Protein AF-A0A356I995-F1 (afdb_monomer_lite)

pLDDT: mean 85.64, std 13.33, range [47.09, 96.81]

Radius of gyration: 36.33 Å; chains: 1; bounding box: 84×17×92 Å

Sequence (90 aa):
MKTFDRVEKAFYTSIILSGIILAIGIVFLQTRLLQVQSEMAKVNQEISQKQVEINDAKQAANELLRSARLMEIAEKAGLSFNNDNIGVAE

Secondary structure (DSSP, 8-state):
--SHHHHHHHHHHHHHHHHHHHHHHHHHHHHHHHHHHHHHHHHHHHHHHHHHHHHHHHHHHHHHHHHHHHHHHHHHTT----GGG-----

Structure (mmCIF, N/CA/C/O backbone):
data_AF-A0A356I995-F1
#
_entry.id   AF-A0A356I995-F1
#
loop_
_atom_site.group_PDB
_atom_site.id
_atom_site.type_symbol
_atom_site.label_atom_id
_atom_site.label_alt_id
_atom_site.label_comp_id
_atom_site.label_asym_id
_atom_site.label_entity_id
_atom_site.label_seq_id
_atom_site.pdbx_PDB_ins_code
_atom_site.Cartn_x
_atom_site.Cartn_y
_atom_site.Cartn_z
_atom_site.occupancy
_atom_site.B_iso_or_equiv
_atom_site.auth_seq_id
_atom_site.auth_comp_id
_atom_site.auth_asym_id
_atom_site.auth_atom_id
_atom_site.pdbx_PDB_model_num
ATOM 1 N N . MET A 1 1 ? 38.693 6.387 -45.522 1.00 50.12 1 MET A N 1
ATOM 2 C CA . MET A 1 1 ? 37.375 6.668 -44.902 1.00 50.12 1 MET A CA 1
ATOM 3 C C . MET A 1 1 ? 36.486 5.416 -44.913 1.00 50.12 1 MET A C 1
ATOM 5 O O . MET A 1 1 ? 35.643 5.291 -45.783 1.00 50.12 1 MET A O 1
ATOM 9 N N . LYS A 1 2 ? 36.691 4.451 -44.001 1.00 57.28 2 LYS A N 1
ATOM 10 C CA . LYS A 1 2 ? 35.793 3.275 -43.821 1.00 57.28 2 LYS A CA 1
ATOM 11 C C . LYS A 1 2 ? 35.563 2.885 -42.348 1.00 57.28 2 LYS A C 1
ATOM 13 O O . LYS A 1 2 ? 34.760 2.009 -42.061 1.00 57.28 2 LYS A O 1
ATOM 18 N N . THR A 1 3 ? 36.266 3.521 -41.412 1.00 56.19 3 THR A N 1
ATOM 19 C CA . THR A 1 3 ? 36.170 3.263 -39.966 1.00 56.19 3 THR A CA 1
ATOM 20 C C . THR A 1 3 ? 35.035 4.040 -39.304 1.00 56.19 3 THR A C 1
ATOM 22 O O . THR A 1 3 ? 34.388 3.499 -38.414 1.00 56.19 3 THR A O 1
ATOM 25 N N . PHE A 1 4 ? 34.747 5.256 -39.780 1.00 60.56 4 PHE A N 1
ATOM 26 C CA . PHE A 1 4 ? 33.662 6.091 -39.256 1.00 60.56 4 PHE A CA 1
ATOM 27 C C . PHE A 1 4 ? 32.280 5.407 -39.365 1.00 60.56 4 PHE A C 1
ATOM 29 O O . PHE A 1 4 ? 31.582 5.354 -38.362 1.00 60.56 4 PHE A O 1
ATOM 36 N N . ASP A 1 5 ? 31.952 4.738 -40.483 1.00 71.81 5 ASP A N 1
ATOM 37 C CA . ASP A 1 5 ? 30.661 4.027 -40.679 1.00 71.81 5 ASP A CA 1
ATOM 38 C C . ASP A 1 5 ? 30.427 2.867 -39.683 1.00 71.81 5 ASP A C 1
ATOM 40 O O . ASP A 1 5 ? 29.305 2.602 -39.252 1.00 71.81 5 ASP A O 1
ATOM 44 N N . ARG A 1 6 ? 31.488 2.166 -39.258 1.00 73.69 6 ARG A N 1
ATOM 45 C CA . ARG A 1 6 ? 31.363 1.071 -38.276 1.00 73.69 6 ARG A CA 1
ATOM 46 C C . ARG A 1 6 ? 31.099 1.582 -36.861 1.00 73.69 6 ARG A C 1
ATOM 48 O O . ARG A 1 6 ? 30.324 0.968 -36.133 1.00 73.69 6 ARG A O 1
ATOM 55 N N . VAL A 1 7 ? 31.741 2.686 -36.480 1.00 81.25 7 VAL A N 1
ATOM 56 C CA . VAL A 1 7 ? 31.553 3.315 -35.164 1.00 81.25 7 VAL A CA 1
ATOM 57 C C . VAL A 1 7 ? 30.162 3.941 -35.070 1.00 81.25 7 VAL A C 1
ATOM 59 O O . VAL A 1 7 ? 29.486 3.774 -34.059 1.00 81.25 7 VAL A O 1
ATOM 62 N N . GLU A 1 8 ? 29.698 4.578 -36.144 1.00 78.88 8 GLU A N 1
ATOM 63 C CA . GLU A 1 8 ? 28.370 5.192 -36.217 1.00 78.88 8 GLU A CA 1
ATOM 64 C C . GLU A 1 8 ? 27.254 4.149 -36.051 1.00 78.88 8 GLU A C 1
ATOM 66 O O . GLU A 1 8 ? 26.375 4.292 -35.202 1.00 78.88 8 GLU A O 1
ATOM 71 N N . LYS A 1 9 ? 27.345 3.017 -36.762 1.00 82.62 9 LYS A N 1
ATOM 72 C CA . LYS A 1 9 ? 26.404 1.895 -36.599 1.00 82.62 9 LYS A CA 1
ATOM 73 C C . LYS A 1 9 ? 26.416 1.305 -35.190 1.00 82.62 9 LYS A C 1
ATOM 75 O O . LYS A 1 9 ? 25.354 0.984 -34.656 1.00 82.62 9 LYS A O 1
ATOM 80 N N . ALA A 1 10 ? 27.589 1.175 -34.571 1.00 85.06 10 ALA A N 1
ATOM 81 C CA . ALA A 1 10 ? 27.702 0.689 -33.198 1.00 85.06 10 ALA A CA 1
ATOM 82 C C . ALA A 1 10 ? 27.055 1.657 -32.191 1.00 85.06 10 ALA A C 1
ATOM 84 O O . ALA A 1 10 ? 26.393 1.212 -31.255 1.00 85.06 10 ALA A O 1
ATOM 85 N N . PHE A 1 11 ? 27.185 2.967 -32.415 1.00 86.12 11 PHE A N 1
ATOM 86 C CA . PHE A 1 11 ? 26.573 4.000 -31.581 1.00 86.12 11 PHE A CA 1
ATOM 87 C C . PHE A 1 11 ? 25.041 4.002 -31.680 1.00 86.12 11 PHE A C 1
ATOM 89 O O . PHE A 1 11 ? 24.351 4.007 -30.665 1.00 86.12 11 PHE A O 1
ATOM 96 N N . TYR A 1 12 ? 24.479 3.902 -32.885 1.00 88.06 12 TYR A N 1
ATOM 97 C CA . TYR A 1 12 ? 23.024 3.782 -33.030 1.00 88.06 12 TYR A CA 1
ATOM 98 C C . TYR A 1 12 ? 22.485 2.488 -32.416 1.00 88.06 12 TYR A C 1
ATOM 100 O O . TYR A 1 12 ? 21.436 2.488 -31.771 1.00 88.06 12 TYR A O 1
ATOM 108 N N . THR A 1 13 ? 23.233 1.391 -32.549 1.00 88.94 13 THR A N 1
ATOM 109 C CA . THR A 1 13 ? 22.859 0.110 -31.941 1.00 88.94 13 THR A CA 1
ATOM 110 C C . THR A 1 13 ? 22.870 0.193 -30.412 1.00 88.94 13 THR A C 1
ATOM 112 O O . THR A 1 13 ? 21.967 -0.344 -29.773 1.00 88.94 13 THR A O 1
ATOM 115 N N . SER A 1 14 ? 23.835 0.894 -29.804 1.00 91.19 14 SER A N 1
ATOM 116 C CA . SER A 1 14 ? 23.897 1.042 -28.344 1.00 91.19 14 SER A CA 1
ATOM 117 C C . SER A 1 14 ? 22.776 1.921 -27.786 1.00 91.19 14 SER A C 1
ATOM 119 O O . SER A 1 14 ? 22.279 1.638 -26.698 1.00 91.19 14 SER A O 1
ATOM 121 N N . ILE A 1 15 ? 22.323 2.932 -28.534 1.00 92.38 15 ILE A N 1
ATOM 122 C CA . ILE A 1 15 ? 21.153 3.748 -28.171 1.00 92.38 15 ILE A CA 1
ATOM 123 C C . ILE A 1 15 ? 19.876 2.904 -28.183 1.00 92.38 15 ILE A C 1
ATOM 125 O O . ILE A 1 15 ? 19.081 2.967 -27.248 1.00 92.38 15 ILE A O 1
ATOM 129 N N . ILE A 1 16 ? 19.678 2.085 -29.217 1.00 93.50 16 ILE A N 1
ATOM 130 C CA . ILE A 1 16 ? 18.503 1.206 -29.295 1.00 93.50 16 ILE A CA 1
ATOM 131 C C . ILE A 1 16 ? 18.543 0.176 -28.158 1.00 93.50 16 ILE A C 1
ATOM 133 O O . ILE A 1 16 ? 17.545 -0.030 -27.469 1.00 93.50 16 ILE A O 1
ATOM 137 N N . LEU A 1 17 ? 19.709 -0.429 -27.914 1.00 94.88 17 LEU A N 1
ATOM 138 C CA . LEU A 1 17 ? 19.895 -1.407 -26.844 1.00 94.88 17 LEU A CA 1
ATOM 139 C C . LEU A 1 17 ? 19.641 -0.794 -25.458 1.00 94.88 17 LEU A C 1
ATOM 141 O O . LEU A 1 17 ? 18.952 -1.397 -24.636 1.00 94.88 17 LEU A O 1
ATOM 145 N N . SER A 1 18 ? 20.162 0.408 -25.198 1.00 95.31 18 SER A N 1
ATOM 146 C CA . SER A 1 18 ? 19.948 1.098 -23.924 1.00 95.31 18 SER A CA 1
ATOM 147 C C . SER A 1 18 ? 18.481 1.480 -23.731 1.00 95.31 18 SER A C 1
ATOM 149 O O . SER A 1 18 ? 17.950 1.295 -22.637 1.00 95.31 18 SER A O 1
ATOM 151 N N . GLY A 1 19 ? 17.791 1.901 -24.796 1.00 95.56 19 GLY A N 1
ATOM 152 C CA . GLY A 1 19 ? 16.351 2.151 -24.781 1.00 95.56 19 GLY A CA 1
ATOM 153 C C . GLY A 1 19 ? 15.534 0.914 -24.399 1.00 95.56 19 GLY A C 1
ATOM 154 O O . GLY A 1 19 ? 14.626 1.011 -23.574 1.00 95.56 19 GLY A O 1
ATOM 155 N N . ILE A 1 20 ? 15.891 -0.264 -24.923 1.00 96.38 20 ILE A N 1
ATOM 156 C CA . ILE A 1 20 ? 15.227 -1.532 -24.573 1.00 96.38 20 ILE A CA 1
ATOM 157 C C . ILE A 1 20 ? 15.451 -1.880 -23.095 1.00 96.38 20 ILE A C 1
ATOM 159 O O . ILE A 1 20 ? 14.499 -2.219 -22.391 1.00 96.38 20 ILE A O 1
ATOM 163 N N . ILE A 1 21 ? 16.687 -1.760 -22.603 1.00 96.38 21 ILE A N 1
ATOM 164 C CA . ILE A 1 21 ? 17.015 -2.027 -21.193 1.00 96.38 21 ILE A CA 1
ATOM 165 C C . ILE A 1 21 ? 16.230 -1.086 -20.269 1.00 96.38 21 ILE A C 1
ATOM 167 O O . ILE A 1 21 ? 15.659 -1.529 -19.270 1.00 96.38 21 ILE A O 1
ATOM 171 N N . LEU A 1 22 ? 16.150 0.200 -20.621 1.00 96.62 22 LEU A N 1
ATOM 172 C CA . LEU A 1 22 ? 15.376 1.183 -19.866 1.00 96.62 22 LEU A CA 1
ATOM 173 C C . LEU A 1 22 ? 13.880 0.865 -19.876 1.00 96.62 22 LEU A C 1
ATOM 175 O O . LEU A 1 22 ? 13.251 0.925 -18.821 1.00 96.62 22 LEU A O 1
ATOM 179 N N . ALA A 1 23 ? 13.313 0.481 -21.021 1.00 96.56 23 ALA A N 1
ATOM 180 C CA . ALA A 1 23 ? 11.904 0.111 -21.117 1.00 96.56 23 ALA A CA 1
ATOM 181 C C . ALA A 1 23 ? 11.557 -1.053 -20.173 1.00 96.56 23 ALA A C 1
ATOM 183 O O . ALA A 1 23 ? 10.578 -0.976 -19.430 1.00 96.56 23 ALA A O 1
ATOM 184 N N . ILE A 1 24 ? 12.400 -2.090 -20.129 1.00 96.38 24 ILE A N 1
ATOM 185 C CA . ILE A 1 24 ? 12.231 -3.224 -19.207 1.00 96.38 24 ILE A CA 1
ATOM 186 C C . ILE A 1 24 ? 12.313 -2.753 -17.747 1.00 96.38 24 ILE A C 1
ATOM 188 O O . ILE A 1 24 ? 11.477 -3.132 -16.922 1.00 96.38 24 ILE A O 1
ATOM 192 N N . GLY A 1 25 ? 13.283 -1.891 -17.428 1.00 96.38 25 GLY A N 1
ATOM 193 C CA . GLY A 1 25 ? 13.435 -1.320 -16.089 1.00 96.38 25 GLY A CA 1
ATOM 194 C C . GLY A 1 25 ? 12.208 -0.522 -15.639 1.00 96.38 25 GLY A C 1
ATOM 195 O O . GLY A 1 25 ? 11.744 -0.683 -14.509 1.00 96.38 25 GLY A O 1
ATOM 196 N N . ILE A 1 26 ? 11.633 0.288 -16.529 1.00 96.44 26 ILE A N 1
ATOM 197 C CA . ILE A 1 26 ? 10.431 1.081 -16.243 1.00 96.44 26 ILE A CA 1
ATOM 198 C C . ILE A 1 26 ? 9.235 0.170 -15.962 1.00 96.44 26 ILE A C 1
ATOM 200 O O . ILE A 1 26 ? 8.546 0.378 -14.965 1.00 96.44 26 ILE A O 1
ATOM 204 N N . VAL A 1 27 ? 9.004 -0.862 -16.778 1.00 96.81 27 VAL A N 1
ATOM 205 C CA . VAL A 1 27 ? 7.899 -1.815 -16.562 1.00 96.81 27 VAL A CA 1
ATOM 206 C C . VAL A 1 27 ? 8.037 -2.522 -15.210 1.00 96.81 27 VAL A C 1
ATOM 208 O O . VAL A 1 27 ? 7.056 -2.680 -14.478 1.00 96.81 27 VAL A O 1
ATOM 211 N N . PHE A 1 28 ? 9.258 -2.893 -14.823 1.00 95.88 28 PHE A N 1
ATOM 212 C CA . PHE A 1 28 ? 9.520 -3.497 -13.519 1.00 95.88 28 PHE A CA 1
ATOM 213 C C . PHE A 1 28 ? 9.223 -2.538 -12.356 1.00 95.88 28 PHE A C 1
ATOM 215 O O . PHE A 1 28 ? 8.574 -2.928 -11.382 1.00 95.88 28 PHE A O 1
ATOM 222 N N . LEU A 1 29 ? 9.649 -1.277 -12.462 1.00 95.94 29 LEU A N 1
ATOM 223 C CA . LEU A 1 29 ? 9.366 -0.250 -11.457 1.00 95.94 29 LEU A CA 1
ATOM 224 C C . LEU A 1 29 ? 7.870 0.059 -11.355 1.00 95.94 29 LEU A C 1
ATOM 226 O O . LEU A 1 29 ? 7.349 0.137 -10.246 1.00 95.94 29 LEU A O 1
ATOM 230 N N . GLN A 1 30 ? 7.165 0.173 -12.485 1.00 94.88 30 GLN A N 1
ATOM 231 C CA . GLN A 1 30 ? 5.711 0.359 -12.512 1.00 94.88 30 GLN A CA 1
ATOM 232 C C . GLN A 1 30 ? 4.991 -0.795 -11.813 1.00 94.88 30 GLN A C 1
ATOM 234 O O . GLN A 1 30 ? 4.111 -0.562 -10.988 1.00 94.88 30 GLN A O 1
ATOM 239 N N . THR A 1 31 ? 5.410 -2.035 -12.076 1.00 94.75 31 THR A N 1
ATOM 240 C CA . THR A 1 31 ? 4.831 -3.222 -11.432 1.00 94.75 31 THR A CA 1
ATOM 241 C C . THR A 1 31 ? 4.998 -3.173 -9.912 1.00 94.75 31 THR A C 1
ATOM 243 O O . THR A 1 31 ? 4.038 -3.389 -9.174 1.00 94.75 31 THR A O 1
ATOM 246 N N . ARG A 1 32 ? 6.198 -2.834 -9.426 1.00 94.12 32 ARG A N 1
ATOM 247 C CA . ARG A 1 32 ? 6.458 -2.688 -7.984 1.00 94.12 32 ARG A CA 1
ATOM 248 C C . ARG A 1 32 ? 5.679 -1.535 -7.366 1.00 94.12 32 ARG A C 1
ATOM 250 O O . ARG A 1 32 ? 5.163 -1.673 -6.265 1.00 94.12 32 ARG A O 1
ATOM 257 N N . LEU A 1 33 ? 5.567 -0.416 -8.075 1.00 94.94 33 LEU A N 1
ATOM 258 C CA . LEU A 1 33 ? 4.791 0.730 -7.618 1.00 94.94 33 LEU A CA 1
ATOM 259 C C . LEU A 1 33 ? 3.310 0.364 -7.443 1.00 94.94 33 LEU A C 1
ATOM 261 O O . LEU A 1 33 ? 2.708 0.737 -6.440 1.00 94.94 33 LEU A O 1
ATOM 265 N N . LEU A 1 34 ? 2.739 -0.395 -8.383 1.00 94.50 34 LEU A N 1
ATOM 266 C CA . LEU A 1 34 ? 1.368 -0.903 -8.281 1.00 94.50 34 LEU A CA 1
ATOM 267 C C . LEU A 1 34 ? 1.197 -1.862 -7.096 1.00 94.50 34 LEU A C 1
ATOM 269 O O . LEU A 1 34 ? 0.209 -1.760 -6.373 1.00 94.50 34 LEU A O 1
ATOM 273 N N . GLN A 1 35 ? 2.166 -2.752 -6.860 1.00 92.88 35 GLN A N 1
ATOM 274 C CA . GLN A 1 35 ? 2.153 -3.643 -5.694 1.00 92.88 35 GLN A CA 1
ATOM 275 C C . GLN A 1 35 ? 2.139 -2.850 -4.383 1.00 92.88 35 GLN A C 1
ATOM 277 O O . GLN A 1 35 ? 1.259 -3.068 -3.556 1.00 92.88 35 GLN A O 1
ATOM 282 N N . VAL A 1 36 ? 3.032 -1.868 -4.233 1.00 96.38 36 VAL A N 1
ATOM 283 C CA . VAL A 1 36 ? 3.090 -1.012 -3.036 1.00 96.38 36 VAL A CA 1
ATOM 284 C C . VAL A 1 36 ? 1.787 -0.234 -2.836 1.00 96.38 36 VAL A C 1
ATOM 286 O O . VAL A 1 36 ? 1.292 -0.146 -1.716 1.00 96.38 36 VAL A O 1
ATOM 289 N N . GLN A 1 37 ? 1.186 0.303 -3.903 1.00 93.62 37 GLN A N 1
ATOM 290 C CA . GLN A 1 37 ? -0.117 0.971 -3.804 1.00 93.62 37 GLN A CA 1
ATOM 291 C C . GLN A 1 37 ? -1.225 0.014 -3.345 1.00 93.62 37 GLN A C 1
ATOM 293 O O . GLN A 1 37 ? -2.043 0.385 -2.504 1.00 93.62 37 GLN A O 1
ATOM 298 N N . SER A 1 38 ? -1.238 -1.220 -3.853 1.00 95.19 38 SER A N 1
ATOM 299 C CA . SER A 1 38 ? -2.199 -2.242 -3.432 1.00 95.19 38 SER A CA 1
ATOM 300 C C . SER A 1 38 ? -2.004 -2.648 -1.970 1.00 95.19 38 SER A C 1
ATOM 302 O O . SER A 1 38 ? -2.985 -2.810 -1.246 1.00 95.19 38 SER A O 1
ATOM 304 N N . GLU A 1 39 ? -0.759 -2.810 -1.523 1.00 95.31 39 GLU A N 1
ATOM 305 C CA . GLU A 1 39 ? -0.439 -3.111 -0.125 1.00 95.31 39 GLU A CA 1
ATOM 306 C C . GLU A 1 39 ? -0.868 -1.964 0.792 1.00 95.31 39 GLU A C 1
ATOM 308 O O . GLU A 1 39 ? -1.529 -2.205 1.798 1.00 95.31 39 GLU A O 1
ATOM 313 N N . MET A 1 40 ? -0.594 -0.716 0.406 1.00 94.06 40 MET A N 1
ATOM 314 C CA . MET A 1 40 ? -1.060 0.471 1.129 1.00 94.06 40 MET A CA 1
ATOM 315 C C . MET A 1 40 ? -2.588 0.526 1.220 1.00 94.06 40 MET A C 1
ATOM 317 O O . MET A 1 40 ? -3.128 0.818 2.285 1.00 94.06 40 MET A O 1
ATOM 321 N N . ALA A 1 41 ? -3.302 0.223 0.132 1.00 93.94 41 ALA A N 1
ATOM 322 C CA . ALA A 1 41 ? -4.763 0.174 0.135 1.00 93.94 41 ALA A CA 1
ATOM 323 C C . ALA A 1 41 ? -5.294 -0.903 1.094 1.00 93.94 41 ALA A C 1
ATOM 325 O O . ALA A 1 41 ? -6.204 -0.632 1.879 1.00 93.94 41 ALA A O 1
ATOM 326 N N . LYS A 1 42 ? -4.681 -2.092 1.086 1.00 96.19 42 LYS A N 1
ATOM 327 C CA . LYS A 1 42 ? -5.031 -3.183 2.001 1.00 96.19 42 LYS A CA 1
ATOM 328 C C . LYS A 1 42 ? -4.779 -2.798 3.460 1.00 96.19 42 LYS A C 1
ATOM 330 O O . LYS A 1 42 ? -5.668 -2.954 4.290 1.00 96.19 42 LYS A O 1
ATOM 335 N N . VAL A 1 43 ? -3.604 -2.246 3.763 1.00 95.94 43 VAL A N 1
ATOM 336 C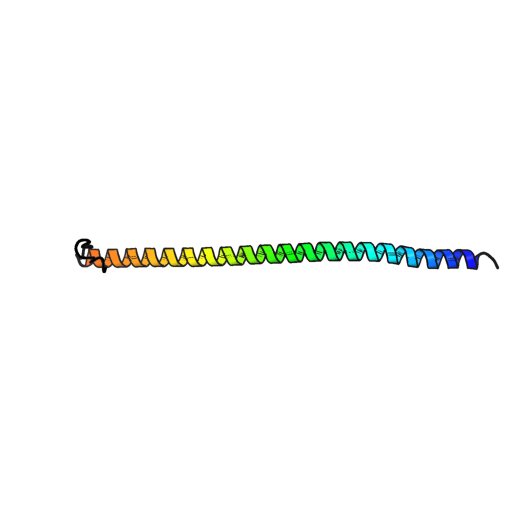 CA . VAL A 1 43 ? -3.253 -1.789 5.116 1.00 95.94 43 VAL A CA 1
ATOM 337 C C . VAL A 1 43 ? -4.213 -0.697 5.589 1.00 95.94 43 VAL A C 1
ATOM 339 O O . VAL A 1 43 ? -4.692 -0.755 6.717 1.00 95.94 43 VAL A O 1
ATOM 342 N N . ASN A 1 44 ? -4.566 0.264 4.732 1.00 94.19 44 ASN A N 1
ATOM 343 C CA . ASN A 1 44 ? -5.551 1.292 5.076 1.00 94.19 44 ASN A CA 1
ATOM 344 C C . ASN A 1 44 ? -6.927 0.693 5.383 1.00 94.19 44 ASN A C 1
ATOM 346 O O . ASN A 1 44 ? -7.569 1.106 6.347 1.00 94.19 44 ASN A O 1
ATOM 350 N N . GLN A 1 45 ? -7.366 -0.302 4.610 1.00 94.75 45 GLN A N 1
ATOM 351 C CA . GLN A 1 45 ? -8.623 -0.999 4.871 1.00 94.75 45 GLN A CA 1
ATOM 352 C C . GLN A 1 45 ? -8.594 -1.748 6.212 1.00 94.75 45 GLN A C 1
ATOM 354 O O . GLN A 1 45 ? -9.555 -1.662 6.978 1.00 94.75 45 GLN A O 1
ATOM 359 N N . GLU A 1 46 ? -7.493 -2.435 6.526 1.00 95.31 46 GLU A N 1
ATOM 360 C CA . GLU A 1 46 ? -7.302 -3.106 7.818 1.00 95.31 46 GLU A CA 1
ATOM 361 C C . GLU A 1 46 ? -7.308 -2.106 8.984 1.00 95.31 46 GLU A C 1
ATOM 363 O O . GLU A 1 46 ? -7.933 -2.360 10.014 1.00 95.31 46 GLU A O 1
ATOM 368 N N . ILE A 1 47 ? -6.669 -0.941 8.821 1.00 95.25 47 ILE A N 1
ATOM 369 C CA . ILE A 1 47 ? -6.703 0.144 9.812 1.00 95.25 47 ILE A CA 1
ATOM 370 C C . ILE A 1 47 ? -8.136 0.642 10.011 1.00 95.25 47 ILE A C 1
ATOM 372 O O . ILE A 1 47 ? -8.576 0.781 11.151 1.00 95.25 47 ILE A O 1
ATOM 376 N N . SER A 1 48 ? -8.882 0.888 8.929 1.00 94.69 48 SER A N 1
ATOM 377 C CA . SER A 1 48 ? -10.278 1.326 9.019 1.00 94.69 48 SER A CA 1
ATOM 378 C C . SER A 1 48 ? -11.157 0.304 9.740 1.00 94.69 48 SER A C 1
ATOM 380 O O . SER A 1 48 ? -11.931 0.694 10.610 1.00 94.69 48 SER A O 1
ATOM 382 N N . GLN A 1 49 ? -11.009 -0.992 9.447 1.00 95.94 49 GLN A N 1
ATOM 383 C CA . GLN A 1 49 ? -11.736 -2.049 10.162 1.00 95.94 49 GLN A CA 1
ATOM 384 C C . GLN A 1 49 ? -11.385 -2.078 11.648 1.00 95.94 49 GLN A C 1
ATOM 386 O O . GLN A 1 49 ? -12.280 -2.016 12.486 1.00 95.94 49 GLN A O 1
ATOM 391 N N . LYS A 1 50 ? -10.093 -2.069 11.992 1.00 94.75 50 LYS A N 1
ATOM 392 C CA . LYS A 1 50 ? -9.656 -2.023 13.395 1.00 94.75 50 LYS A CA 1
ATOM 393 C C . LYS A 1 50 ? -10.169 -0.783 14.122 1.00 94.75 50 LYS A C 1
ATOM 395 O O . LYS A 1 50 ? -10.490 -0.851 15.303 1.00 94.75 50 LYS A O 1
ATOM 400 N N . GLN A 1 51 ? -10.260 0.355 13.438 1.00 93.38 51 GLN A N 1
ATOM 401 C CA . GLN A 1 51 ? -10.797 1.577 14.027 1.00 93.38 51 GLN A CA 1
ATOM 402 C C . GLN A 1 51 ? -12.293 1.457 14.341 1.00 93.38 51 GLN A C 1
ATOM 404 O O . GLN A 1 51 ? -12.726 1.957 15.381 1.00 93.38 51 GLN A O 1
ATOM 409 N N . VAL A 1 52 ? -13.064 0.790 13.475 1.00 94.88 52 VAL A N 1
ATOM 410 C CA . VAL A 1 52 ? -14.475 0.463 13.733 1.00 94.88 52 VAL A CA 1
ATOM 411 C C . VAL A 1 52 ? -14.586 -0.477 14.932 1.00 94.88 52 VAL A C 1
ATOM 413 O O . VAL A 1 52 ? -15.257 -0.126 15.895 1.00 94.88 52 VAL A O 1
ATOM 416 N N . GLU A 1 53 ? -13.834 -1.581 14.951 1.00 93.62 53 GLU A N 1
ATOM 417 C CA . GLU A 1 53 ? -13.836 -2.535 16.073 1.00 93.62 53 GLU A CA 1
ATOM 418 C C . GLU A 1 53 ? -13.500 -1.864 17.415 1.00 93.62 53 GLU A C 1
ATOM 420 O O . GLU A 1 53 ? -14.135 -2.129 18.435 1.00 93.62 53 GLU A O 1
ATOM 425 N N . ILE A 1 54 ? -12.522 -0.952 17.430 1.00 94.25 54 ILE A N 1
ATOM 426 C CA . ILE A 1 54 ? -12.165 -0.179 18.628 1.00 94.25 54 ILE A CA 1
ATOM 427 C C . ILE A 1 54 ? -13.319 0.722 19.072 1.00 94.25 54 ILE A C 1
ATOM 429 O O . ILE A 1 54 ? -13.549 0.871 20.274 1.00 94.25 54 ILE A O 1
ATOM 433 N N . ASN A 1 55 ? -14.013 1.366 18.134 1.00 94.62 55 ASN A N 1
ATOM 434 C CA . ASN A 1 55 ? -15.135 2.240 18.460 1.00 94.62 55 ASN A CA 1
ATOM 435 C C . ASN A 1 55 ? -16.307 1.438 19.031 1.00 94.62 55 ASN A C 1
ATOM 437 O O . ASN A 1 55 ? -16.849 1.834 20.063 1.00 94.62 55 ASN A O 1
ATOM 441 N N . ASP A 1 56 ? -16.615 0.287 18.439 1.00 94.88 56 ASP A N 1
ATOM 442 C CA . ASP A 1 56 ? -17.661 -0.618 18.917 1.00 94.88 56 ASP A CA 1
ATOM 443 C C . ASP A 1 56 ? -17.326 -1.151 20.316 1.00 94.88 56 ASP A C 1
ATOM 445 O O . ASP A 1 56 ? -18.150 -1.092 21.229 1.00 94.88 56 ASP A O 1
ATOM 449 N N . ALA A 1 57 ? -16.078 -1.578 20.541 1.00 91.06 57 ALA A N 1
ATOM 450 C CA . ALA A 1 57 ? -15.616 -2.028 21.852 1.00 91.06 57 ALA A CA 1
ATOM 451 C C . ALA A 1 57 ? -15.697 -0.916 22.912 1.00 91.06 57 ALA A C 1
ATOM 453 O O . ALA A 1 57 ? -16.111 -1.158 24.049 1.00 91.06 57 ALA A O 1
ATOM 454 N N . LYS A 1 58 ? -15.338 0.323 22.551 1.00 93.75 58 LYS A N 1
ATOM 455 C CA . LYS A 1 58 ? -15.491 1.489 23.436 1.00 93.75 58 LYS A CA 1
ATOM 456 C C . LYS A 1 58 ? -16.955 1.781 23.746 1.00 93.75 58 LYS A C 1
ATOM 458 O O . LYS A 1 58 ? -17.270 2.112 24.889 1.00 93.75 58 LYS A O 1
ATOM 463 N N . GLN A 1 59 ? -17.842 1.670 22.759 1.00 93.06 59 GLN A N 1
ATOM 464 C CA . GLN A 1 59 ? -19.272 1.859 22.965 1.00 93.06 59 GLN A CA 1
ATOM 465 C C . GLN A 1 59 ? -19.831 0.795 23.913 1.00 93.06 59 GLN A C 1
ATOM 467 O O . GLN A 1 59 ? -20.454 1.151 24.913 1.00 93.06 59 GLN A O 1
ATOM 472 N N . ALA A 1 60 ? -19.525 -0.481 23.670 1.00 91.00 60 ALA A N 1
ATOM 473 C CA . ALA A 1 60 ? -19.935 -1.582 24.535 1.00 91.00 60 ALA A CA 1
ATOM 474 C C . ALA A 1 60 ? -19.443 -1.386 25.981 1.00 91.00 60 ALA A C 1
ATOM 476 O O . ALA A 1 60 ? -20.210 -1.541 26.931 1.00 91.00 60 ALA A O 1
ATOM 477 N N . ALA A 1 61 ? -18.187 -0.966 26.169 1.00 90.81 61 ALA A N 1
ATOM 478 C CA . ALA A 1 61 ? -17.646 -0.664 27.493 1.00 90.81 61 ALA A CA 1
ATOM 479 C C . ALA A 1 61 ? -18.386 0.495 28.189 1.00 90.81 61 ALA A C 1
ATOM 481 O O . ALA A 1 61 ? -18.682 0.412 29.383 1.00 90.81 61 ALA A O 1
ATOM 482 N N . ASN A 1 62 ? -18.720 1.562 27.457 1.00 92.31 62 ASN A N 1
ATOM 483 C CA . ASN A 1 62 ? -19.500 2.677 27.997 1.00 92.31 62 ASN A CA 1
ATOM 484 C C . ASN A 1 62 ? -20.921 2.255 28.386 1.00 92.31 62 ASN A C 1
ATOM 486 O O . ASN A 1 62 ? -21.422 2.690 29.423 1.00 92.31 62 ASN A O 1
ATOM 490 N N . GLU A 1 63 ? -21.571 1.411 27.586 1.00 91.44 63 GLU A N 1
ATOM 491 C CA . GLU A 1 63 ? -22.901 0.881 27.894 1.00 91.44 63 GLU A CA 1
ATOM 492 C C . GLU A 1 63 ? -22.880 -0.015 29.134 1.00 91.44 63 GLU A C 1
ATOM 494 O O . GLU A 1 63 ? -23.719 0.161 30.019 1.00 91.44 63 GLU A O 1
ATOM 499 N N . LEU A 1 64 ? -21.879 -0.892 29.262 1.00 89.94 64 LEU A N 1
ATOM 500 C CA . LEU A 1 64 ? -21.665 -1.711 30.457 1.00 89.94 64 LEU A CA 1
ATOM 501 C C . LEU A 1 64 ? -21.432 -0.851 31.702 1.00 89.94 64 LEU A C 1
ATOM 503 O O . LEU A 1 64 ? -22.084 -1.063 32.723 1.00 89.94 64 LEU A O 1
ATOM 507 N N . LEU A 1 65 ? -20.553 0.154 31.624 1.00 90.50 65 LEU A N 1
ATOM 508 C CA . LEU A 1 65 ? -20.294 1.065 32.741 1.00 90.50 65 LEU A CA 1
ATOM 509 C C . LEU A 1 65 ? -21.553 1.847 33.128 1.00 90.50 65 LEU A C 1
ATOM 511 O O . LEU A 1 65 ? -21.841 2.016 34.313 1.00 90.50 65 LEU A O 1
ATOM 515 N N . ARG A 1 66 ? -22.314 2.324 32.137 1.00 90.50 66 ARG A N 1
ATOM 516 C CA . ARG A 1 66 ? -23.590 3.004 32.372 1.00 90.50 66 ARG A CA 1
ATOM 517 C C . ARG A 1 66 ? -24.580 2.067 33.057 1.00 90.50 66 ARG A C 1
ATOM 519 O O . ARG A 1 66 ? -25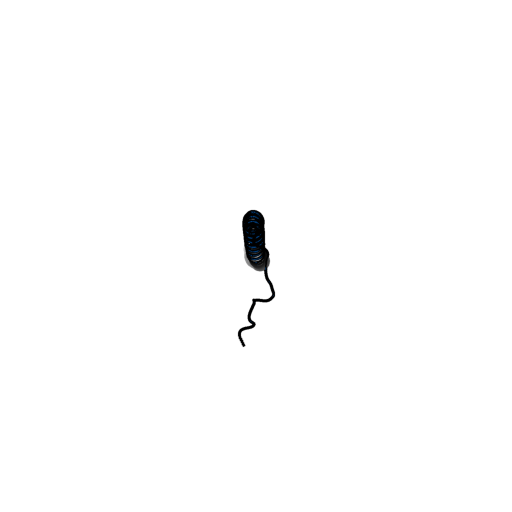.197 2.475 34.034 1.00 90.50 66 ARG A O 1
ATOM 526 N N . SER A 1 6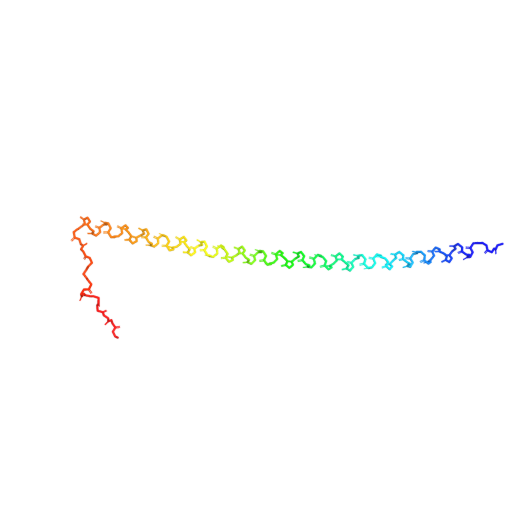7 ? -24.701 0.827 32.587 1.00 86.62 67 SER A N 1
ATOM 527 C CA . SER A 1 67 ? -25.567 -0.191 33.188 1.00 86.62 67 SER A CA 1
ATOM 528 C C . SER A 1 67 ? -25.168 -0.492 34.632 1.00 86.62 67 SER A C 1
ATOM 530 O O . SER A 1 67 ? -26.021 -0.490 35.514 1.00 86.62 67 SER A O 1
ATOM 532 N N . ALA A 1 68 ? -23.872 -0.674 34.900 1.00 84.81 68 ALA A N 1
ATOM 533 C CA . ALA A 1 68 ? -23.356 -0.909 36.245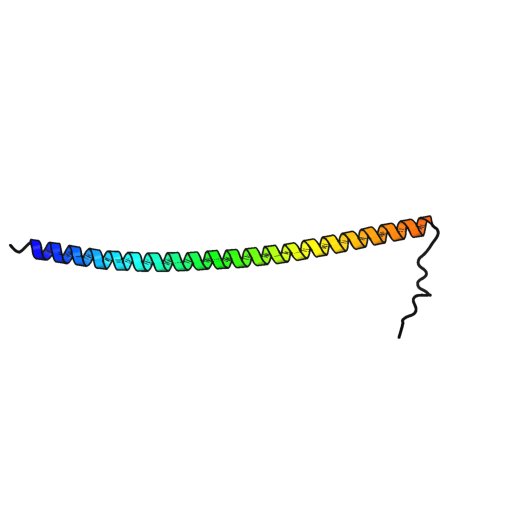 1.00 84.81 68 ALA A CA 1
ATOM 534 C C . ALA A 1 68 ? -23.672 0.262 37.189 1.00 84.81 68 ALA A C 1
ATOM 536 O O . ALA A 1 68 ? -24.149 0.048 38.299 1.00 84.81 68 ALA A O 1
ATOM 537 N N . ARG A 1 69 ? -23.491 1.508 36.728 1.00 87.12 69 ARG A N 1
ATOM 538 C CA . ARG A 1 69 ? -23.856 2.706 37.505 1.00 87.12 69 ARG A CA 1
ATOM 539 C C . ARG A 1 69 ? -25.356 2.801 37.774 1.00 87.12 69 ARG A C 1
ATOM 541 O O . ARG A 1 69 ? -25.746 3.173 38.874 1.00 87.12 69 ARG A O 1
ATOM 548 N N . LEU A 1 70 ? -26.199 2.489 36.788 1.00 85.00 70 LEU A N 1
ATOM 549 C CA . LEU A 1 70 ? -27.654 2.468 36.974 1.00 85.00 70 LEU A CA 1
ATOM 550 C C . LEU A 1 70 ? -28.061 1.428 38.023 1.00 85.00 70 LEU A C 1
ATOM 552 O O . LEU A 1 70 ? -28.888 1.722 38.881 1.00 85.00 70 LEU A O 1
ATOM 556 N N . MET A 1 71 ? -27.443 0.248 37.984 1.00 83.94 71 MET A N 1
ATOM 557 C CA . MET A 1 71 ? -27.685 -0.827 38.943 1.00 83.94 71 MET A CA 1
ATOM 558 C C . MET A 1 71 ? -27.228 -0.447 40.359 1.00 83.94 71 MET A C 1
ATOM 560 O O . MET A 1 71 ? -27.981 -0.648 41.304 1.00 83.94 71 MET A O 1
ATOM 564 N N . GLU A 1 72 ? -26.067 0.199 40.503 1.00 86.81 72 GLU A N 1
ATOM 565 C CA . GLU A 1 72 ? -25.584 0.720 41.792 1.00 86.81 72 GLU A CA 1
ATOM 566 C C . GLU A 1 72 ? -26.534 1.778 42.384 1.00 86.81 72 GLU A C 1
ATOM 568 O O . GLU A 1 72 ? -26.811 1.778 43.584 1.00 86.81 72 GLU A O 1
ATOM 573 N N . ILE A 1 73 ? -27.052 2.696 41.558 1.00 84.75 73 ILE A N 1
ATOM 574 C CA . ILE A 1 73 ? -28.023 3.708 42.005 1.00 84.75 73 ILE A CA 1
ATOM 575 C C . ILE A 1 73 ? -29.342 3.043 42.418 1.00 84.75 73 ILE A C 1
ATOM 577 O O . ILE A 1 73 ? -29.905 3.417 43.446 1.00 84.75 73 ILE A O 1
ATOM 581 N N . ALA A 1 74 ? -29.823 2.064 41.645 1.00 81.00 74 ALA A N 1
ATOM 582 C CA . ALA A 1 74 ? -31.031 1.311 41.966 1.00 81.00 74 ALA A CA 1
ATOM 583 C C . ALA A 1 74 ? -30.885 0.577 43.308 1.00 81.00 74 ALA A C 1
ATOM 585 O O . ALA A 1 74 ? -31.739 0.728 44.178 1.00 81.00 74 ALA A O 1
ATOM 586 N N . GLU A 1 75 ? -29.760 -0.104 43.528 1.00 83.31 75 GLU A N 1
ATOM 587 C CA . GLU A 1 75 ? -29.457 -0.797 44.782 1.00 83.31 75 GLU A CA 1
ATOM 588 C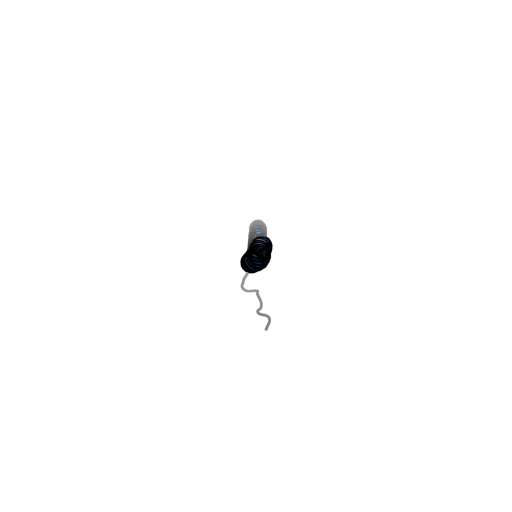 C . GLU A 1 75 ? -29.404 0.172 45.975 1.00 83.31 75 GLU A C 1
ATOM 590 O O . GLU A 1 75 ? -30.044 -0.074 46.998 1.00 83.31 75 GLU A O 1
ATOM 595 N N . LYS A 1 76 ? -28.741 1.331 45.830 1.00 86.31 76 LYS A N 1
ATOM 596 C CA . LYS A 1 76 ? -28.728 2.388 46.864 1.00 86.31 76 LYS A CA 1
ATOM 597 C C . LYS A 1 76 ? -30.115 2.958 47.163 1.00 86.31 76 LYS A C 1
ATOM 599 O O . LYS A 1 76 ? -30.362 3.386 48.287 1.00 86.31 76 LYS A O 1
ATOM 604 N N . ALA A 1 77 ? -31.005 2.980 46.176 1.00 82.69 77 ALA A N 1
ATOM 605 C CA . ALA A 1 77 ? -32.393 3.402 46.332 1.00 82.69 77 ALA A CA 1
ATOM 606 C C . ALA A 1 77 ? -33.319 2.274 46.836 1.00 82.69 77 ALA A C 1
ATOM 608 O O . ALA A 1 77 ? -34.518 2.504 46.986 1.00 82.69 77 ALA A O 1
ATOM 609 N N . GLY A 1 78 ? -32.794 1.068 47.092 1.00 79.31 78 GLY A N 1
ATOM 610 C CA . GLY A 1 78 ? -33.582 -0.100 47.501 1.00 79.31 78 GLY A CA 1
ATOM 611 C C . GLY A 1 78 ? -34.454 -0.685 46.385 1.00 79.31 78 GLY A C 1
ATOM 612 O O . GLY A 1 78 ? -35.395 -1.425 46.661 1.00 79.31 78 GLY A O 1
ATOM 613 N N . LEU A 1 79 ? -34.169 -0.340 45.129 1.00 78.44 79 LEU A N 1
ATOM 614 C CA . LEU A 1 79 ? -34.878 -0.811 43.946 1.00 78.44 79 LEU A CA 1
ATOM 615 C C . LEU A 1 79 ? -34.186 -2.073 43.417 1.00 78.44 79 LEU A C 1
ATOM 617 O O . LEU A 1 79 ? -33.021 -2.033 43.023 1.00 78.44 79 LEU A O 1
ATOM 621 N N . SER A 1 80 ? -34.906 -3.194 43.381 1.00 70.44 80 SER A N 1
ATOM 622 C CA . SER A 1 80 ? -34.464 -4.420 42.712 1.00 70.44 80 SER A CA 1
ATOM 623 C C . SER A 1 80 ? -35.142 -4.568 41.348 1.00 70.44 80 SER A C 1
ATOM 625 O O . SER A 1 80 ? -36.260 -4.096 41.130 1.00 70.44 80 SER A O 1
ATOM 627 N N . PHE A 1 81 ? -34.461 -5.222 40.404 1.00 63.97 81 PHE A N 1
ATOM 628 C CA . PHE A 1 81 ? -35.061 -5.581 39.120 1.00 63.97 81 PHE A CA 1
ATOM 629 C C . PHE A 1 81 ? -36.198 -6.585 39.354 1.00 63.97 81 PHE A C 1
ATOM 631 O O . PHE A 1 81 ? -35.951 -7.719 39.757 1.00 63.97 81 PHE A O 1
ATOM 638 N N . ASN A 1 82 ? -37.440 -6.171 39.092 1.00 67.69 82 ASN A N 1
ATOM 639 C CA . ASN A 1 82 ? -38.593 -7.066 39.070 1.00 67.69 82 ASN A CA 1
ATOM 640 C C . ASN A 1 82 ? -38.832 -7.547 37.631 1.00 67.69 82 ASN A C 1
ATOM 642 O O . ASN A 1 82 ? -39.349 -6.801 36.799 1.00 67.69 82 ASN A O 1
ATOM 646 N N . ASN A 1 83 ? -38.423 -8.782 37.339 1.00 61.31 83 ASN A N 1
ATOM 647 C CA . ASN A 1 83 ? -38.535 -9.381 36.007 1.00 61.31 83 ASN A CA 1
ATOM 648 C C . ASN A 1 83 ? -39.954 -9.900 35.689 1.00 61.31 83 ASN A C 1
ATOM 650 O O . ASN A 1 83 ? -40.226 -10.239 34.543 1.00 61.31 83 ASN A O 1
ATOM 654 N N . ASP A 1 84 ? -40.870 -9.915 36.666 1.00 62.03 84 ASP A N 1
ATOM 655 C CA . ASP A 1 84 ? -42.238 -10.434 36.496 1.00 62.03 84 ASP A CA 1
ATOM 656 C C . ASP A 1 84 ? -43.183 -9.445 35.780 1.00 62.03 84 ASP A C 1
ATOM 658 O O . ASP A 1 84 ? -44.306 -9.800 35.434 1.00 62.03 84 ASP A O 1
ATOM 662 N N . ASN A 1 85 ? -42.736 -8.205 35.533 1.00 55.34 85 ASN A N 1
ATOM 663 C CA . ASN A 1 85 ? -43.536 -7.129 34.927 1.00 55.34 85 ASN A CA 1
ATOM 664 C C . ASN A 1 85 ? -43.058 -6.694 33.529 1.00 55.34 85 ASN A C 1
ATOM 666 O O . ASN A 1 85 ? -43.569 -5.712 32.984 1.00 55.34 85 ASN A O 1
ATOM 670 N N . ILE A 1 86 ? -42.085 -7.392 32.932 1.00 60.59 86 ILE A N 1
ATOM 671 C CA . ILE A 1 86 ? -41.700 -7.141 31.538 1.00 60.59 86 ILE A CA 1
ATOM 672 C C . ILE A 1 86 ? -42.730 -7.843 30.656 1.00 60.59 86 ILE A C 1
ATOM 674 O O . ILE A 1 86 ? -42.565 -8.995 30.265 1.00 60.59 86 ILE A O 1
ATOM 678 N N . GLY A 1 87 ? -43.838 -7.151 30.391 1.00 56.06 87 GLY A N 1
ATOM 679 C CA . GLY A 1 87 ? -44.815 -7.594 29.409 1.00 56.06 87 GLY A CA 1
ATOM 680 C C . GLY A 1 87 ? -44.119 -7.793 28.067 1.00 56.06 87 GLY A C 1
ATOM 681 O O . GLY A 1 87 ? -43.606 -6.839 27.481 1.00 56.06 87 GLY A O 1
ATOM 682 N N . VAL A 1 88 ? -44.086 -9.036 27.594 1.00 57.59 88 VAL A N 1
ATOM 683 C CA . VAL A 1 88 ? -43.876 -9.325 26.179 1.00 57.59 88 VAL A CA 1
ATOM 684 C C . VAL A 1 88 ? -45.005 -8.625 25.427 1.00 57.59 88 VAL A C 1
ATOM 686 O O . VAL A 1 88 ? -46.166 -9.006 25.537 1.00 57.59 88 VAL A O 1
ATOM 689 N N . ALA A 1 89 ? -44.687 -7.521 24.755 1.00 56.62 89 ALA A N 1
ATOM 690 C CA . ALA A 1 89 ? -45.599 -6.944 23.784 1.00 56.62 89 ALA A CA 1
ATOM 691 C C . ALA A 1 89 ? -45.620 -7.903 22.586 1.00 56.62 89 ALA A C 1
ATOM 693 O O . ALA A 1 89 ? -44.650 -7.950 21.827 1.00 56.62 89 ALA A O 1
ATOM 694 N N . GLU A 1 90 ? -46.671 -8.724 22.508 1.00 47.09 90 GLU A N 1
ATOM 695 C CA . GLU A 1 90 ? -47.125 -9.341 21.253 1.00 47.09 90 GLU A CA 1
ATOM 696 C C . GLU A 1 90 ? -47.524 -8.269 20.231 1.00 47.09 90 GLU A C 1
ATOM 698 O O . GLU A 1 90 ? -48.102 -7.232 20.641 1.00 47.09 90 GLU A 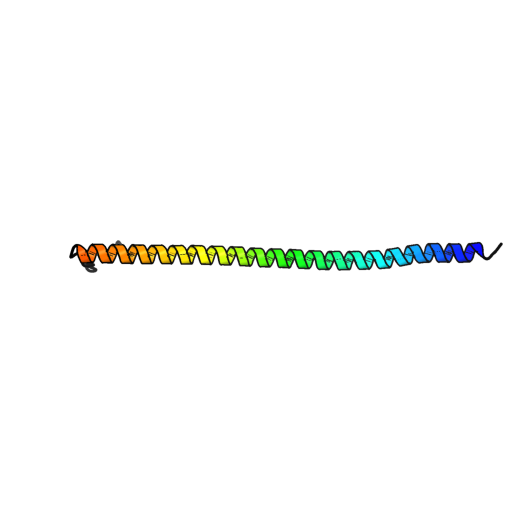O 1
#

Foldseek 3Di:
DPVVVVVVVVVVVVVVVVVVVVVVVVVVVVVVVVVVVVVVVVVVVVVVVVVVVVVVVVVVVVVVVVVVVVVVVCVVVVHDDDPVPPDPDD